Protein AF-A0A2N9PAD5-F1 (afdb_monomer)

Mean predicted aligned error: 13.07 Å

Solvent-accessible surface area (backbone atoms only — not comparable to full-atom values): 8330 Å² total; per-residue (Å²): 144,89,83,85,70,73,75,67,64,61,54,58,59,54,52,53,52,52,57,52,47,60,52,48,53,59,51,47,57,59,35,45,78,76,60,29,69,62,50,47,43,75,73,35,80,72,43,60,45,65,36,78,89,46,52,68,53,26,51,49,54,76,67,44,71,90,41,47,66,59,49,53,51,43,53,52,53,53,47,52,53,49,51,52,61,70,77,38,95,44,74,70,52,38,53,52,51,52,52,48,55,48,52,51,50,52,52,51,49,53,52,52,51,51,51,53,51,59,67,46,45,59,58,51,51,53,53,51,50,54,52,48,52,54,51,57,57,70,75,50,74,81,85,124

pLDDT: mean 77.92, std 17.52, range [32.19, 97.31]

Radius of gyration: 28.26 Å; Cα contacts (8 Å, |Δi|>4): 38; chains: 1; bounding box: 78×44×78 Å

Sequence (144 aa):
MAQNKESQHVDSTVLEQKKGQANLESSLEKLAKFGGFDLLETTIEGAQNLNPDRKARRKIFLTEKDKEKERESLKKTLKLWSDVLSEATSITDIVSNCEDKRKEAENLLKKNLSRAVEVTKELETNYRTIALFYKNRVDCPARN

Organism: NCBI:txid996

Secondary structure (DSSP, 8-state):
--SSSSHHHHHHHHHHHHHHHHHHHHHHHHHHTTTTHHHHHHHSTTGGGG-SS-HHHHHHHHH-STTHHHHHHHHHHHHHHHHHHHH-SSHHHHHHHHHHHHHHHHHHHHHHHHHHHHHHHHHHHHHHHHHHHHHHHHS-----

Structure (mmCIF, N/CA/C/O backbone):
data_AF-A0A2N9PAD5-F1
#
_entry.id   AF-A0A2N9PAD5-F1
#
loop_
_atom_site.group_PDB
_atom_site.id
_atom_site.type_symbol
_atom_site.label_atom_id
_atom_site.label_alt_id
_atom_site.label_comp_id
_atom_site.label_asym_id
_atom_site.label_entity_id
_atom_site.label_seq_id
_atom_site.pdbx_PDB_ins_code
_atom_site.Cartn_x
_atom_site.Cartn_y
_atom_site.Cartn_z
_atom_site.occupancy
_atom_site.B_iso_or_equiv
_atom_site.auth_seq_id
_atom_site.auth_comp_id
_atom_site.auth_asym_id
_atom_site.auth_atom_id
_atom_site.pdbx_PDB_model_num
ATOM 1 N N . MET A 1 1 ? -42.365 -29.008 -13.892 1.00 39.66 1 MET A N 1
ATOM 2 C CA . MET A 1 1 ? -41.472 -29.187 -12.722 1.00 39.66 1 MET A CA 1
ATOM 3 C C . MET A 1 1 ? -40.216 -28.311 -12.857 1.00 39.66 1 MET A C 1
ATOM 5 O O . MET A 1 1 ? -39.123 -28.841 -12.986 1.00 39.66 1 MET A O 1
ATOM 9 N N . ALA A 1 2 ? -40.341 -26.977 -12.862 1.00 43.91 2 ALA A N 1
ATOM 10 C CA . ALA A 1 2 ? -39.186 -26.086 -13.086 1.00 43.91 2 ALA A CA 1
ATOM 11 C C . ALA A 1 2 ? -39.270 -24.746 -12.324 1.00 43.91 2 ALA A C 1
ATOM 13 O O . ALA A 1 2 ? -38.805 -23.732 -12.821 1.00 43.91 2 ALA A O 1
ATOM 14 N N . GLN A 1 3 ? -39.878 -24.721 -11.132 1.00 40.38 3 GLN A N 1
ATOM 15 C CA . GLN A 1 3 ? -40.040 -23.482 -10.347 1.00 40.38 3 GLN A CA 1
ATOM 16 C C . GLN A 1 3 ? -39.558 -23.585 -8.889 1.00 40.38 3 GLN A C 1
ATOM 18 O O . GLN A 1 3 ? -39.871 -22.722 -8.085 1.00 40.38 3 GLN A O 1
ATOM 23 N N . ASN A 1 4 ? -38.774 -24.608 -8.523 1.00 41.78 4 ASN A N 1
ATOM 24 C CA . ASN A 1 4 ? -38.400 -24.847 -7.117 1.00 41.78 4 ASN A CA 1
ATOM 25 C C . ASN A 1 4 ? -36.882 -24.801 -6.837 1.00 41.78 4 ASN A C 1
ATOM 27 O O . ASN A 1 4 ? -36.412 -25.459 -5.914 1.00 41.78 4 ASN A O 1
ATOM 31 N N . LYS A 1 5 ? -36.095 -24.084 -7.658 1.00 41.53 5 LYS A N 1
ATOM 32 C CA . LYS A 1 5 ? -34.629 -23.956 -7.482 1.00 41.53 5 LYS A CA 1
ATOM 33 C C . LYS A 1 5 ? -34.131 -22.534 -7.180 1.00 41.53 5 LYS A C 1
ATOM 35 O O . LYS A 1 5 ? -33.066 -22.406 -6.590 1.00 41.53 5 LYS A O 1
ATOM 40 N N . GLU A 1 6 ? -34.882 -21.479 -7.501 1.00 35.81 6 GLU A N 1
ATOM 41 C CA . GLU A 1 6 ? -34.451 -20.088 -7.244 1.00 35.81 6 GLU A CA 1
ATOM 42 C C . GLU A 1 6 ? -34.706 -19.617 -5.803 1.00 35.81 6 GLU A C 1
ATOM 44 O O . GLU A 1 6 ? -33.974 -18.775 -5.288 1.00 35.81 6 GLU A O 1
ATOM 49 N N . SER A 1 7 ? -35.672 -20.208 -5.098 1.00 37.72 7 SER A N 1
ATOM 50 C CA . SER A 1 7 ? -36.042 -19.786 -3.738 1.00 37.72 7 SER A CA 1
ATOM 51 C C . SER A 1 7 ? -35.043 -20.204 -2.649 1.00 37.72 7 SER A C 1
ATOM 53 O O . SER A 1 7 ? -35.081 -19.651 -1.557 1.00 37.72 7 SER A O 1
ATOM 55 N N . GLN A 1 8 ? -34.127 -21.142 -2.921 1.00 37.53 8 GLN A N 1
ATOM 56 C CA . GLN A 1 8 ? -33.163 -21.638 -1.922 1.00 37.53 8 GLN A CA 1
ATOM 57 C C . GLN A 1 8 ? -31.835 -20.857 -1.886 1.00 37.53 8 GLN A C 1
ATOM 59 O O . GLN A 1 8 ? -31.115 -20.929 -0.894 1.00 37.53 8 GLN A O 1
ATOM 64 N N . HIS A 1 9 ? -31.504 -20.075 -2.922 1.00 32.19 9 HIS A N 1
ATOM 65 C CA . HIS A 1 9 ? -30.260 -19.286 -2.962 1.00 32.19 9 HIS A CA 1
ATOM 66 C C . HIS A 1 9 ? -30.403 -17.914 -2.269 1.00 32.19 9 HIS A C 1
ATOM 68 O O . HIS A 1 9 ? -29.429 -17.335 -1.784 1.00 32.19 9 HIS A O 1
ATOM 74 N N . VAL A 1 10 ? -31.616 -17.363 -2.206 1.00 42.22 10 VAL A N 1
ATOM 75 C CA . VAL A 1 10 ? -31.855 -16.039 -1.605 1.00 42.22 10 VAL A CA 1
ATOM 76 C C . VAL A 1 10 ? -31.868 -16.122 -0.073 1.00 42.22 10 VAL A C 1
ATOM 78 O O . VAL A 1 10 ? -31.408 -15.205 0.598 1.00 42.22 10 VAL A O 1
ATOM 81 N N . ASP A 1 11 ? -32.291 -17.253 0.493 1.00 35.88 11 ASP A N 1
ATOM 82 C CA . ASP A 1 11 ? -32.444 -17.413 1.944 1.00 35.88 11 ASP A CA 1
ATOM 83 C C . ASP A 1 11 ? -31.093 -17.600 2.671 1.00 35.88 11 ASP A C 1
ATOM 85 O O . ASP A 1 11 ? -30.858 -17.054 3.751 1.00 35.88 11 ASP A O 1
ATOM 89 N N . SER A 1 12 ? -30.129 -18.279 2.037 1.00 36.25 12 SER A N 1
ATOM 90 C CA . SER A 1 12 ? -28.783 -18.495 2.593 1.00 36.25 12 SER A CA 1
ATOM 91 C C . SER A 1 12 ? -27.944 -17.213 2.672 1.00 36.25 12 SER A C 1
ATOM 93 O O . SER A 1 12 ? -27.186 -17.027 3.625 1.00 36.25 12 SER A O 1
ATOM 95 N N . THR A 1 13 ? -28.118 -16.285 1.727 1.00 41.28 13 THR A N 1
ATOM 96 C CA . THR A 1 13 ? -27.409 -14.991 1.730 1.00 41.28 13 THR A CA 1
ATOM 97 C C . THR A 1 13 ? -27.944 -14.027 2.795 1.00 41.28 13 THR A C 1
ATOM 99 O O . THR A 1 13 ? -27.170 -13.269 3.381 1.00 41.28 13 THR A O 1
ATOM 102 N N . VAL A 1 14 ? -29.239 -14.092 3.119 1.00 49.03 14 VAL A N 1
ATOM 103 C CA . VAL A 1 14 ? -29.876 -13.268 4.164 1.00 49.03 14 VAL A CA 1
ATOM 104 C C . VAL A 1 14 ? -29.548 -13.782 5.576 1.00 49.03 14 VAL A C 1
ATOM 106 O O . VAL A 1 14 ? -29.363 -12.986 6.502 1.00 49.03 14 VAL A O 1
ATOM 109 N N . LEU A 1 15 ? -29.409 -15.100 5.751 1.00 40.00 15 LEU A N 1
ATOM 110 C CA . LEU A 1 15 ? -29.014 -15.722 7.023 1.00 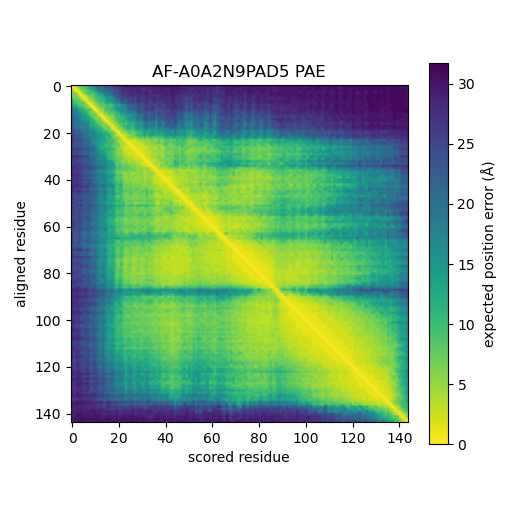40.00 15 LEU A CA 1
ATOM 111 C C . LEU A 1 15 ? -27.548 -15.426 7.403 1.00 40.00 15 LEU A C 1
ATOM 113 O O . LEU A 1 15 ? -27.266 -15.139 8.569 1.00 40.00 15 LEU A O 1
ATOM 117 N N . GLU A 1 16 ? -26.631 -15.409 6.429 1.00 46.03 16 GLU A N 1
ATOM 118 C CA . GLU A 1 16 ? -25.235 -14.968 6.615 1.00 46.03 16 GLU A CA 1
ATOM 119 C C . GLU A 1 16 ? -25.143 -13.471 6.962 1.00 46.03 16 GLU A C 1
ATOM 121 O O . GLU A 1 16 ? -24.398 -13.073 7.862 1.00 46.03 16 GLU A O 1
ATOM 126 N N . GLN A 1 17 ? -25.971 -12.627 6.334 1.00 49.06 17 GLN A N 1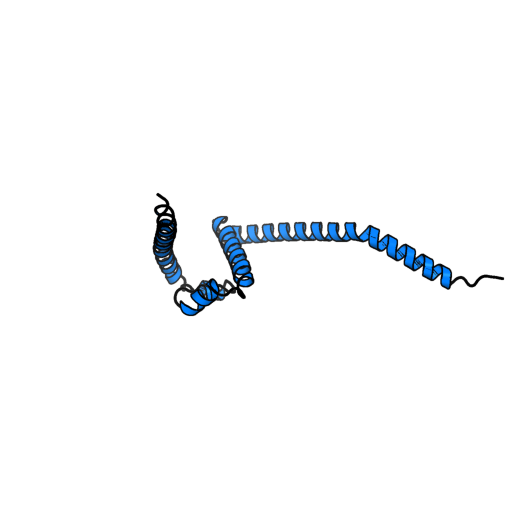
ATOM 127 C CA . GLN A 1 17 ? -26.033 -11.194 6.647 1.00 49.06 17 GLN A CA 1
ATOM 128 C C . GLN A 1 17 ? -26.493 -10.914 8.088 1.00 49.06 17 GLN A C 1
ATOM 130 O O . GLN A 1 17 ? -25.953 -10.008 8.727 1.00 49.06 17 GLN A O 1
ATOM 135 N N . LYS A 1 18 ? -27.431 -11.701 8.636 1.00 43.34 18 LYS A N 1
ATOM 136 C CA . LYS A 1 18 ? -27.895 -11.554 10.030 1.00 43.34 18 LYS A CA 1
ATOM 137 C C . LYS A 1 18 ? -26.875 -12.036 11.068 1.00 43.34 18 LYS A C 1
ATOM 139 O O . LYS A 1 18 ? -26.722 -11.387 12.101 1.00 43.34 18 LYS A O 1
ATOM 144 N N . LYS A 1 19 ? -26.138 -13.124 10.804 1.00 43.53 19 LYS A N 1
ATOM 145 C CA . LYS A 1 19 ? -25.038 -13.571 11.687 1.00 43.53 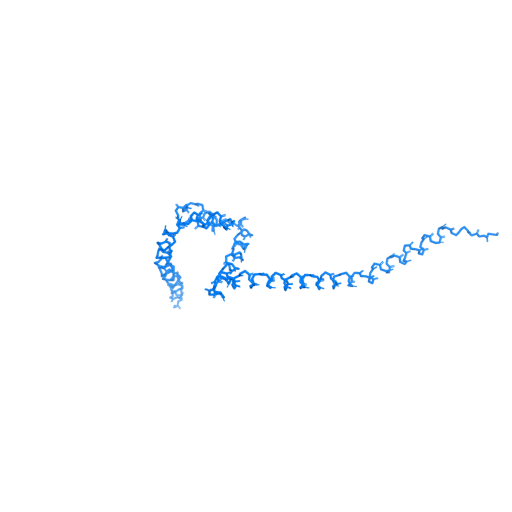19 LYS A CA 1
ATOM 146 C C . LYS A 1 19 ? -23.870 -12.582 11.696 1.00 43.53 19 LYS A C 1
ATOM 148 O O . LYS A 1 19 ? -23.307 -12.313 12.756 1.00 43.53 19 LYS A O 1
ATOM 153 N N . GLY A 1 20 ? -23.552 -11.996 10.540 1.00 52.94 20 GLY A N 1
ATOM 154 C CA . GLY A 1 20 ? -22.556 -10.931 10.427 1.00 52.94 20 GLY A CA 1
ATOM 155 C C . GLY A 1 20 ? -22.947 -9.654 11.180 1.00 52.94 20 GLY A C 1
ATOM 156 O O . GLY A 1 20 ? -22.089 -9.038 11.801 1.00 52.94 20 GLY A O 1
ATOM 157 N N . GLN A 1 21 ? -24.232 -9.279 11.183 1.00 54.69 21 GLN A N 1
ATOM 158 C CA . GLN A 1 21 ? -24.735 -8.086 11.882 1.00 54.69 21 GLN A CA 1
ATOM 159 C C . GLN A 1 21 ? -24.642 -8.185 13.411 1.00 54.69 21 GLN A C 1
ATOM 161 O O . GLN A 1 21 ? -24.150 -7.249 14.033 1.00 54.69 21 GLN A O 1
ATOM 166 N N . ALA A 1 22 ? -25.025 -9.319 14.008 1.00 55.75 22 ALA A N 1
ATOM 167 C CA . ALA A 1 22 ? -24.926 -9.511 15.460 1.00 55.75 22 ALA A CA 1
ATOM 168 C C . ALA A 1 22 ? -23.463 -9.512 15.954 1.00 55.75 22 ALA A C 1
ATOM 170 O O . ALA A 1 22 ? -23.146 -8.971 17.012 1.00 55.75 22 ALA A O 1
ATOM 171 N N . ASN A 1 23 ? -22.541 -10.072 15.160 1.00 66.44 23 ASN A N 1
ATOM 172 C CA . ASN A 1 23 ? -21.109 -10.016 15.461 1.00 66.44 23 ASN A CA 1
ATOM 173 C C . ASN A 1 23 ? -20.546 -8.592 15.278 1.00 66.44 23 ASN A C 1
ATOM 175 O O . ASN A 1 23 ? -19.729 -8.133 16.080 1.00 66.44 23 ASN A O 1
ATOM 179 N N . LEU A 1 24 ? -21.025 -7.866 14.263 1.00 70.75 24 LEU A N 1
ATOM 180 C CA . LEU A 1 24 ? -20.614 -6.491 13.995 1.00 70.75 24 LEU A CA 1
ATOM 181 C C . LEU A 1 24 ? -21.018 -5.549 15.132 1.00 70.75 24 LEU A C 1
ATOM 183 O O . LEU A 1 24 ? -20.171 -4.793 15.589 1.00 70.75 24 LEU A O 1
ATOM 187 N N . GLU A 1 25 ? -22.251 -5.629 15.635 1.00 73.44 25 GLU A N 1
ATOM 188 C CA . GLU A 1 25 ? -22.700 -4.830 16.787 1.00 73.44 25 GLU A CA 1
ATOM 189 C C . GLU A 1 25 ? -21.853 -5.116 18.033 1.00 73.44 25 GLU A C 1
ATOM 191 O O . GLU A 1 25 ? -21.317 -4.187 18.633 1.00 73.44 25 GLU A O 1
ATOM 196 N N . SER A 1 26 ? -21.588 -6.390 18.342 1.00 77.31 26 SER A N 1
ATOM 197 C CA . SER A 1 26 ? -20.719 -6.751 19.475 1.00 77.31 26 SER A CA 1
ATOM 198 C C . SER A 1 26 ? -19.268 -6.263 19.315 1.00 77.31 26 SER A C 1
ATOM 200 O O . SER A 1 26 ? -18.586 -5.944 20.290 1.00 77.31 26 SER A O 1
ATOM 202 N N . SER A 1 27 ? -18.776 -6.194 18.075 1.00 77.25 27 SER A N 1
ATOM 203 C CA . SER A 1 27 ? -17.436 -5.688 17.760 1.00 77.25 27 SER A CA 1
ATOM 204 C C . SER A 1 27 ? -17.385 -4.160 17.826 1.00 77.25 27 SER A C 1
ATOM 206 O O . SER A 1 27 ? -16.399 -3.600 18.304 1.00 77.25 27 SER A O 1
ATOM 208 N N . LEU A 1 28 ? -18.464 -3.484 17.421 1.00 75.94 28 LEU A N 1
ATOM 209 C CA . LEU A 1 28 ? -18.626 -2.035 17.542 1.00 75.94 28 LEU A CA 1
ATOM 210 C C . LEU A 1 28 ? -18.723 -1.600 19.009 1.00 75.94 28 LEU A C 1
ATOM 212 O O . LEU A 1 28 ? -18.101 -0.611 19.380 1.00 75.94 28 LEU A O 1
ATOM 216 N N . GLU A 1 29 ? -19.407 -2.361 19.865 1.00 78.88 29 GLU A N 1
ATOM 217 C CA . GLU A 1 29 ? -19.452 -2.103 21.312 1.00 78.88 29 GLU A CA 1
ATOM 218 C C . GLU A 1 29 ? -18.075 -2.228 21.977 1.00 78.88 29 GLU A C 1
ATOM 220 O O . GLU A 1 29 ? -17.713 -1.426 22.842 1.00 78.88 29 GLU A O 1
ATOM 225 N N . LYS A 1 30 ? -17.267 -3.213 21.563 1.00 79.94 30 LYS A N 1
ATOM 226 C CA . LYS A 1 30 ? -15.875 -3.334 22.027 1.00 79.94 30 LYS A CA 1
ATOM 227 C C . LYS A 1 30 ? -15.044 -2.133 21.590 1.00 79.94 30 LYS A C 1
ATOM 229 O O . LYS A 1 30 ? -14.265 -1.621 22.389 1.00 79.94 30 LYS A O 1
ATOM 234 N N . LEU A 1 31 ? -15.238 -1.671 20.356 1.00 76.00 31 LEU A N 1
ATOM 235 C CA . LEU A 1 31 ? -14.538 -0.512 19.810 1.00 76.00 31 LEU A CA 1
ATOM 236 C C . LEU A 1 31 ? -14.990 0.804 20.464 1.00 76.00 31 LEU A C 1
ATOM 238 O O . LEU A 1 31 ? -14.169 1.696 20.661 1.00 76.00 31 LEU A O 1
ATOM 242 N N . ALA A 1 32 ? -16.256 0.911 20.883 1.00 79.12 32 ALA A N 1
ATOM 243 C CA . ALA A 1 32 ? -16.800 2.081 21.577 1.00 79.12 32 ALA A CA 1
ATOM 244 C C . ALA A 1 32 ? -16.004 2.441 22.844 1.00 79.12 32 ALA A C 1
ATOM 246 O O . ALA A 1 32 ? -15.804 3.619 23.130 1.00 79.12 32 ALA A O 1
ATOM 247 N N . LYS A 1 33 ? -15.460 1.442 23.553 1.00 78.81 33 LYS A N 1
ATOM 248 C CA . LYS A 1 33 ? -14.607 1.652 24.739 1.00 78.81 33 LYS A CA 1
ATOM 249 C C . LYS A 1 33 ? -13.277 2.351 24.432 1.00 78.81 33 LYS A C 1
ATOM 251 O O . LYS A 1 33 ? -12.693 2.942 25.333 1.00 78.81 33 LYS A O 1
ATOM 256 N N . PHE A 1 34 ? -12.810 2.291 23.186 1.00 74.62 34 PHE A N 1
ATOM 257 C CA . PHE A 1 34 ? -11.537 2.858 22.730 1.00 74.62 34 PHE A CA 1
ATOM 258 C C . PHE A 1 34 ? -11.719 4.102 21.844 1.00 74.62 34 PHE A C 1
ATOM 260 O O . PHE A 1 34 ? -10.780 4.514 21.171 1.00 74.62 34 PHE A O 1
ATOM 267 N N . GLY A 1 35 ? -12.917 4.701 21.837 1.00 70.81 35 GLY A N 1
ATOM 268 C CA . GLY A 1 35 ? -13.235 5.879 21.017 1.00 70.81 35 GLY A CA 1
ATOM 269 C C . GLY A 1 35 ? -14.130 5.595 19.807 1.00 70.81 35 GLY A C 1
ATOM 270 O O . GLY A 1 35 ? -14.392 6.497 19.021 1.00 70.81 35 GLY A O 1
ATOM 271 N N . GLY A 1 36 ? -14.639 4.367 19.663 1.00 79.12 36 GLY A N 1
ATOM 272 C CA . GLY A 1 36 ? -15.629 4.019 18.646 1.00 79.12 36 GLY A CA 1
ATOM 273 C C . GLY A 1 36 ? -15.079 4.010 17.222 1.00 79.12 36 GLY A C 1
ATOM 274 O O . GLY A 1 36 ? -13.877 3.885 16.985 1.00 79.12 36 GLY A O 1
ATOM 275 N N . PHE A 1 37 ? -15.986 4.102 16.251 1.00 79.50 37 PHE A N 1
ATOM 276 C CA . PHE A 1 37 ? -15.625 4.048 14.835 1.00 79.50 37 PHE A CA 1
ATOM 277 C C . PHE A 1 37 ? -14.829 5.285 14.375 1.00 79.50 37 PHE A C 1
ATOM 279 O O . PHE A 1 37 ? -14.078 5.185 13.409 1.00 79.50 37 PHE A O 1
ATOM 286 N N . ASP A 1 38 ? -14.892 6.405 15.104 1.00 78.88 38 ASP A N 1
ATOM 287 C CA . ASP A 1 38 ? -14.119 7.628 14.824 1.00 78.88 38 ASP A CA 1
ATOM 288 C C . ASP A 1 38 ? -12.596 7.393 14.854 1.00 78.88 38 ASP A C 1
ATOM 290 O O . ASP A 1 38 ? -11.839 8.016 14.103 1.00 78.88 38 ASP A O 1
ATOM 294 N N . LEU A 1 39 ? -12.121 6.431 15.654 1.00 80.19 39 LEU A N 1
ATOM 295 C CA . LEU A 1 39 ? -10.716 6.016 15.632 1.00 80.19 39 LEU A CA 1
ATOM 296 C C . LEU A 1 39 ? -10.333 5.390 14.281 1.00 80.19 39 LEU A C 1
ATOM 298 O O . LEU A 1 39 ? -9.261 5.659 13.744 1.00 80.19 39 LEU A O 1
ATOM 302 N N . LEU A 1 40 ? -11.214 4.577 13.697 1.00 80.81 40 LEU A N 1
ATOM 303 C CA . LEU A 1 40 ? -10.990 3.987 12.375 1.00 80.81 40 LEU A CA 1
ATOM 304 C C . LEU A 1 40 ? -11.112 5.037 11.267 1.00 80.81 40 LEU A C 1
ATOM 306 O O . LEU A 1 40 ? -10.376 4.972 10.287 1.00 80.81 40 LEU A O 1
ATOM 310 N N . GLU A 1 41 ? -11.988 6.031 11.435 1.00 80.81 41 GLU A N 1
ATOM 311 C CA . GLU A 1 41 ? -12.143 7.140 10.486 1.00 80.81 41 GLU A CA 1
ATOM 312 C C . GLU A 1 41 ? -10.896 8.019 10.359 1.00 80.81 41 GLU A C 1
ATOM 314 O O . GLU A 1 41 ? -10.668 8.601 9.298 1.00 80.81 41 GLU A O 1
ATOM 319 N N . THR A 1 42 ? -10.115 8.137 11.433 1.00 80.12 42 THR A N 1
ATOM 320 C CA . THR A 1 42 ? -8.899 8.964 11.480 1.00 80.12 42 THR A CA 1
ATOM 321 C C . THR A 1 42 ? -7.639 8.188 11.110 1.00 80.12 42 THR A C 1
ATOM 323 O O . THR A 1 42 ? -6.696 8.771 10.579 1.00 80.12 42 THR A O 1
ATOM 326 N N . THR A 1 43 ? -7.614 6.879 11.364 1.00 79.69 43 THR A N 1
ATOM 327 C CA . THR A 1 43 ? -6.444 6.023 11.112 1.00 79.69 43 THR A CA 1
ATOM 328 C C . THR A 1 43 ? -6.448 5.380 9.729 1.00 79.69 43 THR A C 1
ATOM 330 O O . THR A 1 43 ? -5.379 5.136 9.168 1.00 79.69 43 THR A O 1
ATOM 333 N N . ILE A 1 44 ? -7.627 5.113 9.158 1.00 83.44 44 ILE A N 1
ATOM 334 C CA . ILE A 1 44 ? -7.772 4.436 7.868 1.00 83.44 44 ILE A CA 1
ATOM 335 C C . ILE A 1 44 ? -8.513 5.349 6.894 1.00 83.44 44 ILE A C 1
ATOM 337 O O . ILE A 1 44 ? -9.712 5.611 7.013 1.00 83.44 44 ILE A O 1
ATOM 341 N N . GLU A 1 45 ? -7.793 5.797 5.870 1.00 80.50 45 GLU A N 1
ATOM 342 C CA . GLU A 1 45 ? -8.356 6.604 4.794 1.00 80.50 45 GLU A CA 1
ATOM 343 C C . GLU A 1 45 ? -9.504 5.860 4.092 1.00 80.50 45 GLU A C 1
ATOM 345 O O . GLU A 1 45 ? -9.385 4.692 3.721 1.00 80.50 45 GLU A O 1
ATOM 350 N N . GLY A 1 46 ? -10.648 6.529 3.930 1.00 80.12 46 GLY A N 1
ATOM 351 C CA . GLY A 1 46 ? -11.836 5.954 3.294 1.00 80.12 46 GLY A CA 1
ATOM 352 C C . GLY A 1 46 ? -12.708 5.080 4.205 1.00 80.12 46 GLY A C 1
ATOM 353 O O . GLY A 1 46 ? -13.834 4.758 3.815 1.00 80.12 46 GLY A O 1
ATOM 354 N N . ALA A 1 47 ? -12.280 4.763 5.436 1.00 82.56 47 ALA A N 1
ATOM 355 C CA . ALA A 1 47 ? -13.101 4.007 6.391 1.00 82.56 47 ALA A CA 1
ATOM 356 C C . ALA A 1 47 ? -14.395 4.743 6.783 1.00 82.56 47 ALA A C 1
ATOM 358 O O . ALA A 1 47 ? -15.416 4.101 7.029 1.00 82.56 47 ALA A O 1
ATOM 359 N N . GLN A 1 48 ? -14.397 6.079 6.720 1.00 80.50 48 GLN A N 1
ATOM 360 C CA . GLN A 1 48 ? -15.577 6.940 6.911 1.00 80.50 48 GLN A CA 1
ATOM 361 C C . GLN A 1 48 ? -16.773 6.536 6.037 1.00 80.50 48 GLN A C 1
ATOM 363 O O . GLN A 1 48 ? -17.931 6.638 6.448 1.00 80.50 48 GLN A O 1
ATOM 368 N N . ASN A 1 49 ? -16.511 6.046 4.821 1.00 81.81 49 ASN A N 1
ATOM 369 C CA . ASN A 1 49 ? -17.560 5.623 3.896 1.00 81.81 49 ASN A CA 1
ATOM 370 C C . ASN A 1 49 ? -18.243 4.313 4.322 1.00 81.81 49 ASN A C 1
ATOM 372 O O . ASN A 1 49 ? -19.308 3.987 3.802 1.00 81.81 49 ASN A O 1
ATOM 376 N N . LEU A 1 50 ? -17.664 3.569 5.267 1.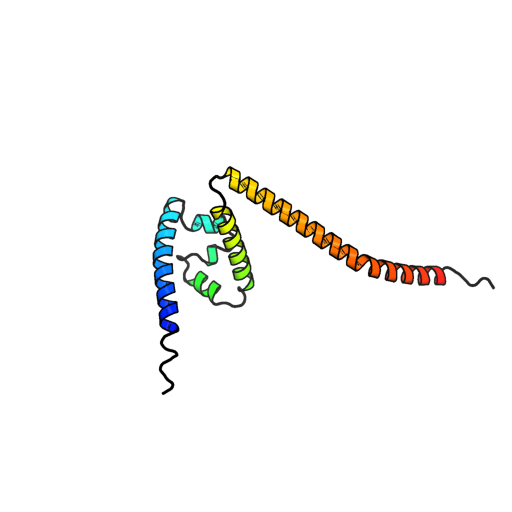00 80.38 50 LEU A N 1
ATOM 377 C CA . LEU A 1 50 ? -18.222 2.333 5.818 1.00 80.38 50 LEU A CA 1
ATOM 378 C C . LEU A 1 50 ? -18.905 2.522 7.177 1.00 80.38 50 LEU A C 1
ATOM 380 O O . LEU A 1 50 ? -19.470 1.552 7.686 1.00 80.38 50 LEU A O 1
ATOM 384 N N . ASN A 1 51 ? -18.910 3.738 7.734 1.00 81.25 51 ASN A N 1
ATOM 385 C CA . ASN A 1 51 ? -19.481 3.999 9.051 1.00 81.25 51 ASN A CA 1
ATOM 386 C C . ASN A 1 51 ? -20.978 3.588 9.111 1.00 81.25 51 ASN A C 1
ATOM 388 O O . ASN A 1 51 ? -21.781 4.066 8.293 1.00 81.25 51 ASN A O 1
ATOM 392 N N . PRO A 1 52 ? -21.380 2.708 10.055 1.00 75.56 52 PRO A N 1
ATOM 393 C CA . PRO A 1 52 ? -22.767 2.269 10.225 1.00 75.56 52 PRO A CA 1
ATOM 394 C C . PRO A 1 52 ? -23.738 3.391 10.627 1.00 75.56 52 PRO A C 1
ATOM 396 O O . PRO A 1 52 ? -24.915 3.314 10.258 1.00 75.56 52 PRO A O 1
ATOM 399 N N . ASP A 1 53 ? -23.265 4.449 11.290 1.00 78.75 53 ASP A N 1
ATOM 400 C CA . ASP A 1 53 ? -24.082 5.605 11.681 1.00 78.75 53 ASP A CA 1
ATOM 401 C C . ASP A 1 53 ? -24.476 6.447 10.462 1.00 78.75 53 ASP A C 1
ATOM 403 O O . ASP A 1 53 ? -25.584 6.982 10.367 1.00 78.75 53 ASP A O 1
ATOM 407 N N . ARG A 1 54 ? -23.612 6.486 9.439 1.00 81.50 54 ARG A N 1
ATOM 408 C CA . ARG A 1 54 ? -23.841 7.214 8.182 1.00 81.50 54 ARG A CA 1
ATOM 409 C C . ARG A 1 54 ? -24.418 6.301 7.094 1.00 81.50 54 ARG A C 1
ATOM 411 O O . ARG A 1 54 ? -23.865 6.176 5.998 1.00 81.50 54 ARG A O 1
ATOM 418 N N . LYS A 1 55 ? -25.590 5.711 7.361 1.00 80.69 55 LYS A N 1
ATOM 419 C CA . LYS A 1 55 ? -26.279 4.724 6.492 1.00 80.69 55 LYS A CA 1
ATOM 420 C C . LYS A 1 55 ? -26.411 5.152 5.022 1.00 80.69 55 LYS A C 1
ATOM 422 O O . LYS A 1 55 ? -26.240 4.323 4.129 1.00 80.69 55 LYS A O 1
ATOM 427 N N . ALA A 1 56 ? -26.680 6.433 4.758 1.00 80.38 56 ALA A N 1
ATOM 428 C CA . ALA A 1 56 ? -26.795 6.963 3.397 1.00 80.38 56 ALA A CA 1
ATOM 429 C C . ALA A 1 56 ? -25.457 6.920 2.637 1.00 80.38 56 ALA A C 1
ATOM 431 O O . ALA A 1 56 ? -25.405 6.403 1.523 1.00 80.38 56 ALA A O 1
ATOM 432 N N . ARG A 1 57 ? -24.361 7.382 3.257 1.00 79.69 57 ARG A N 1
ATOM 433 C CA . ARG A 1 57 ? -23.022 7.368 2.642 1.00 79.69 57 ARG A CA 1
ATOM 434 C C . ARG A 1 57 ? -22.545 5.947 2.383 1.00 79.69 57 ARG A C 1
ATOM 436 O O . ARG A 1 57 ? -22.082 5.662 1.285 1.00 79.69 57 ARG A O 1
ATOM 443 N N . ARG A 1 58 ? -22.763 5.043 3.341 1.00 84.44 58 ARG A N 1
ATOM 444 C CA . ARG A 1 58 ? -22.451 3.619 3.187 1.00 84.44 58 ARG A CA 1
ATOM 445 C C . ARG A 1 58 ? -23.220 2.976 2.036 1.00 84.44 58 ARG A C 1
ATOM 447 O O . ARG A 1 58 ? -22.631 2.259 1.233 1.00 84.44 58 ARG A O 1
ATOM 454 N N . LYS A 1 59 ? -24.525 3.244 1.915 1.00 82.56 59 LYS A N 1
ATOM 455 C CA . LYS A 1 59 ? -25.340 2.700 0.818 1.00 82.56 59 LYS A CA 1
ATOM 456 C C . LYS A 1 59 ? -24.873 3.223 -0.541 1.00 82.56 59 LYS A C 1
ATOM 458 O O . LYS A 1 59 ? -24.731 2.433 -1.469 1.00 82.56 59 LYS A O 1
ATOM 463 N N . ILE A 1 60 ? -24.587 4.519 -0.639 1.00 84.06 60 ILE A N 1
ATOM 464 C CA . ILE A 1 60 ? -24.052 5.147 -1.854 1.00 84.06 60 ILE A CA 1
ATOM 465 C C . ILE A 1 60 ? -22.694 4.526 -2.215 1.00 84.06 60 ILE A C 1
ATOM 467 O O . ILE A 1 60 ? -22.513 4.056 -3.333 1.00 84.06 60 ILE A O 1
ATOM 471 N N . PHE A 1 61 ? -21.781 4.406 -1.249 1.00 84.94 61 PHE A N 1
ATOM 472 C CA . PHE A 1 61 ? -20.451 3.824 -1.446 1.00 84.94 61 PHE A CA 1
ATOM 473 C C . PHE A 1 61 ? -20.482 2.362 -1.916 1.00 84.94 61 PHE A C 1
ATOM 475 O O . PHE A 1 61 ? -19.659 1.954 -2.734 1.00 84.94 61 PHE A O 1
ATOM 482 N N . LEU A 1 62 ? -21.441 1.571 -1.428 1.00 83.44 62 LEU A N 1
ATOM 483 C CA . LEU A 1 62 ? -21.605 0.168 -1.818 1.00 83.44 62 LEU A CA 1
ATOM 484 C C . LEU A 1 62 ? -22.341 -0.021 -3.153 1.00 83.44 62 LEU A C 1
ATOM 486 O O . LEU A 1 62 ? -22.177 -1.067 -3.773 1.00 83.44 62 LEU A O 1
ATOM 490 N N . THR A 1 63 ? -23.142 0.954 -3.591 1.00 85.94 63 THR A N 1
ATOM 491 C CA . THR A 1 63 ? -23.998 0.820 -4.786 1.00 85.94 63 THR A CA 1
ATOM 492 C C . THR A 1 63 ? -23.391 1.484 -6.025 1.00 85.94 63 THR A C 1
ATOM 494 O O . THR A 1 63 ? -23.581 0.997 -7.138 1.00 85.94 63 THR A O 1
ATOM 497 N N . GLU A 1 64 ? -22.657 2.587 -5.865 1.00 88.94 64 GLU A N 1
ATOM 498 C CA . GLU A 1 64 ? -22.093 3.337 -6.993 1.00 88.94 64 GLU A CA 1
ATOM 499 C C . GLU A 1 64 ? -20.922 2.606 -7.657 1.00 88.94 64 GLU A C 1
ATOM 501 O O . GLU A 1 64 ? -20.013 2.110 -6.990 1.00 88.94 64 GLU A O 1
ATOM 506 N N . LYS A 1 65 ? -20.905 2.575 -8.994 1.00 82.56 65 LYS A N 1
ATOM 507 C CA . LYS A 1 65 ? -19.826 1.941 -9.769 1.00 82.56 65 LYS A CA 1
ATOM 508 C C . LYS A 1 65 ? -18.544 2.771 -9.786 1.00 82.56 65 LYS A C 1
ATOM 510 O O . LYS A 1 65 ? -17.461 2.204 -9.716 1.00 82.56 65 LYS A O 1
ATOM 515 N N . ASP A 1 66 ? -18.657 4.094 -9.766 1.00 83.25 66 ASP A N 1
ATOM 516 C CA . ASP A 1 66 ? -17.498 4.995 -9.844 1.00 83.25 66 ASP A CA 1
ATOM 517 C C . ASP A 1 66 ? -16.544 4.846 -8.647 1.00 83.25 66 ASP A C 1
ATOM 519 O O . ASP A 1 66 ? -15.344 5.086 -8.759 1.00 83.25 66 ASP A O 1
ATOM 523 N N . LYS A 1 67 ? -17.058 4.347 -7.517 1.00 82.00 67 LYS A N 1
ATOM 524 C CA . LYS A 1 67 ? -16.293 4.100 -6.287 1.00 82.00 67 LYS A CA 1
ATOM 525 C C . LYS A 1 67 ? -15.708 2.693 -6.188 1.00 82.00 67 LYS A C 1
ATOM 527 O O . LYS A 1 67 ? -15.210 2.298 -5.139 1.00 82.00 67 LYS A O 1
ATOM 532 N N . GLU A 1 68 ? -15.748 1.906 -7.261 1.00 86.12 68 GLU A N 1
ATOM 533 C CA . GLU A 1 68 ? -15.219 0.539 -7.263 1.00 86.12 68 GLU A CA 1
ATOM 534 C C . GLU A 1 68 ? -13.717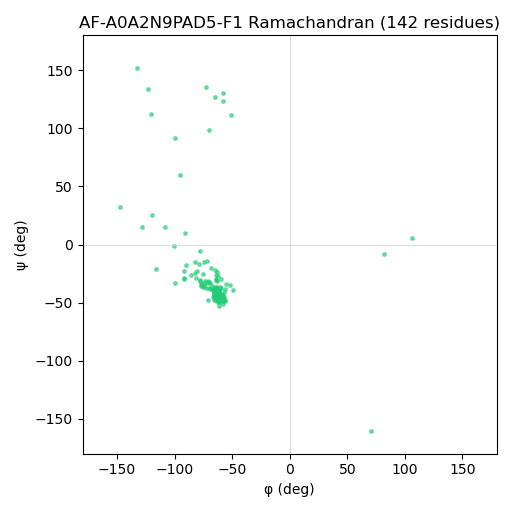 0.485 -6.974 1.00 86.12 68 GLU A C 1
ATOM 536 O O . GLU A 1 68 ? -13.289 -0.293 -6.123 1.00 86.12 68 GLU A O 1
ATOM 541 N N . LYS A 1 69 ? -12.930 1.378 -7.584 1.00 87.19 69 LYS A N 1
ATOM 542 C CA . LYS A 1 69 ? -11.485 1.470 -7.324 1.00 87.19 69 LYS A CA 1
ATOM 543 C C . LYS A 1 69 ? -11.181 1.831 -5.869 1.00 87.19 69 LYS A C 1
ATOM 545 O O . LYS A 1 69 ? -10.278 1.250 -5.275 1.00 87.19 69 LYS A O 1
ATOM 550 N N . GLU A 1 70 ? -11.959 2.745 -5.289 1.00 85.31 70 GLU A N 1
ATOM 551 C CA . GLU A 1 70 ? -11.842 3.130 -3.876 1.00 85.31 70 GLU A CA 1
ATOM 552 C C . GLU A 1 70 ? -12.244 1.986 -2.936 1.00 85.31 70 GLU A C 1
ATOM 554 O O . GLU A 1 70 ? -11.630 1.785 -1.892 1.00 85.31 70 GLU A O 1
ATOM 559 N N . ARG A 1 71 ? -13.248 1.182 -3.306 1.00 86.94 71 ARG A N 1
ATOM 560 C CA . ARG A 1 71 ? -13.601 -0.029 -2.551 1.00 86.94 71 ARG A CA 1
ATOM 561 C C . ARG A 1 71 ? -12.493 -1.069 -2.605 1.00 86.94 71 ARG A C 1
ATOM 563 O O . ARG A 1 71 ? -12.216 -1.711 -1.594 1.00 86.94 71 ARG A O 1
ATOM 570 N N . GLU A 1 72 ? -11.883 -1.270 -3.769 1.00 88.81 72 GLU A N 1
ATOM 571 C CA . GLU A 1 72 ? -10.782 -2.217 -3.922 1.00 88.81 72 GLU A CA 1
ATOM 572 C C . GLU A 1 72 ? -9.542 -1.790 -3.144 1.00 88.81 72 GLU A C 1
ATOM 574 O O . GLU A 1 72 ? -8.931 -2.634 -2.483 1.00 88.81 72 GLU A O 1
ATOM 579 N N . SER A 1 73 ? -9.178 -0.505 -3.199 1.00 87.06 73 SER A N 1
ATOM 580 C CA . SER A 1 73 ? -8.067 0.024 -2.411 1.00 87.06 73 SER A CA 1
ATOM 581 C C . SER A 1 73 ? -8.360 -0.138 -0.924 1.00 87.06 73 SER A C 1
ATOM 583 O O . SER A 1 73 ? -7.593 -0.818 -0.251 1.00 87.06 73 SER A O 1
ATOM 585 N N . LEU A 1 74 ? -9.517 0.330 -0.440 1.00 88.38 74 LEU A N 1
ATOM 586 C CA . LEU A 1 74 ? -9.915 0.214 0.964 1.00 88.38 74 LEU A CA 1
ATOM 587 C C . LEU A 1 74 ? -9.936 -1.243 1.441 1.00 88.38 74 LEU A C 1
ATOM 589 O O . LEU A 1 74 ? -9.464 -1.549 2.533 1.00 88.38 74 LEU A O 1
ATOM 593 N N . LYS A 1 75 ? -10.424 -2.173 0.613 1.00 89.62 75 LYS A N 1
ATOM 594 C CA . LYS A 1 75 ? -10.405 -3.609 0.920 1.00 89.62 75 LYS A CA 1
ATOM 595 C C . LYS A 1 75 ? -8.981 -4.146 1.058 1.00 89.62 75 LYS A C 1
ATOM 597 O O . LYS A 1 75 ? -8.743 -4.972 1.935 1.00 89.62 75 LYS A O 1
ATOM 602 N N . LYS A 1 76 ? -8.043 -3.721 0.206 1.00 90.00 76 LYS A N 1
ATOM 603 C CA . LYS A 1 76 ? -6.625 -4.103 0.319 1.00 90.00 76 LYS A CA 1
ATOM 604 C C . LYS A 1 76 ? -6.005 -3.522 1.586 1.00 90.00 76 LYS A C 1
ATOM 606 O O . LYS A 1 76 ? -5.330 -4.257 2.297 1.00 90.00 76 LYS A O 1
ATOM 611 N N . THR A 1 77 ? -6.289 -2.259 1.902 1.00 87.81 77 THR A N 1
ATOM 612 C CA . THR A 1 77 ? -5.802 -1.613 3.124 1.00 87.81 77 THR A CA 1
ATOM 613 C C . THR A 1 77 ? -6.319 -2.345 4.360 1.00 87.81 77 THR A C 1
ATOM 615 O O . THR A 1 77 ? -5.528 -2.744 5.202 1.00 87.81 77 THR A O 1
ATOM 618 N N . LEU A 1 78 ? -7.626 -2.617 4.445 1.00 87.81 78 LEU A N 1
ATOM 619 C CA . LEU A 1 78 ? -8.228 -3.337 5.575 1.00 87.81 78 LEU A CA 1
ATOM 620 C C . LEU A 1 78 ? -7.679 -4.758 5.737 1.00 87.81 78 LEU A C 1
ATO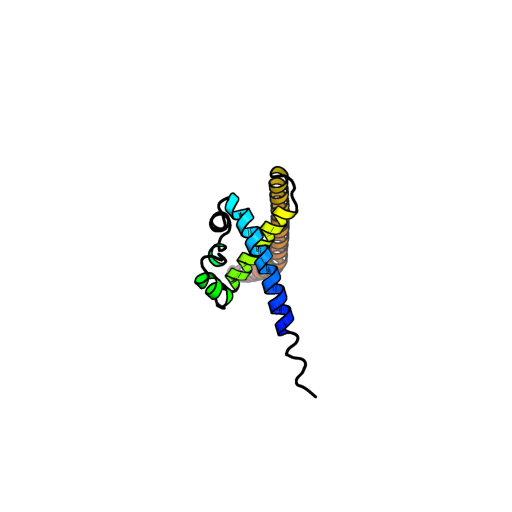M 622 O O . LEU A 1 78 ? -7.467 -5.200 6.862 1.00 87.81 78 LEU A O 1
ATOM 626 N N . LYS A 1 79 ? -7.421 -5.466 4.629 1.00 89.25 79 LYS A N 1
ATOM 627 C CA . LYS A 1 79 ? -6.748 -6.771 4.674 1.00 89.25 79 LYS A CA 1
ATOM 628 C C . LYS A 1 79 ? -5.342 -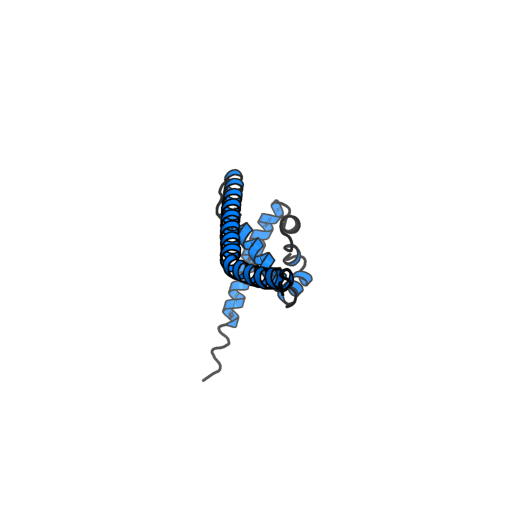6.654 5.247 1.00 89.25 79 LYS A C 1
ATOM 630 O O . LYS A 1 79 ? -5.023 -7.389 6.165 1.00 89.25 79 LYS A O 1
ATOM 635 N N . LEU A 1 80 ? -4.555 -5.686 4.779 1.00 87.44 80 LEU A N 1
ATOM 636 C CA . LEU A 1 80 ? -3.209 -5.453 5.298 1.00 87.44 80 LEU A CA 1
ATOM 637 C C . LEU A 1 80 ? -3.224 -5.170 6.808 1.00 87.44 80 LEU A C 1
ATOM 639 O O . LEU A 1 80 ? -2.445 -5.765 7.545 1.00 87.44 80 LEU A O 1
ATOM 643 N N . TRP A 1 81 ? -4.132 -4.307 7.275 1.00 86.94 81 TRP A N 1
ATOM 644 C CA . TRP A 1 81 ? -4.310 -4.036 8.705 1.00 86.94 81 TRP A CA 1
ATOM 645 C C . TRP A 1 81 ? -4.701 -5.297 9.483 1.00 86.94 81 TRP A C 1
ATOM 647 O O . TRP A 1 81 ? -4.142 -5.550 10.545 1.00 86.94 81 TRP A O 1
ATOM 657 N N . SER A 1 82 ? -5.622 -6.105 8.951 1.00 87.25 82 SER A N 1
ATOM 658 C CA . SER A 1 82 ? -6.013 -7.377 9.566 1.00 87.25 82 SER A CA 1
ATOM 659 C C . SER A 1 82 ? -4.837 -8.345 9.668 1.00 87.25 82 SER A C 1
ATOM 661 O O . SER A 1 82 ? -4.638 -8.934 10.725 1.00 87.25 82 SER A O 1
ATOM 663 N N . ASP A 1 83 ? -4.054 -8.493 8.601 1.00 86.94 83 ASP A N 1
ATOM 664 C CA . ASP A 1 83 ? -2.914 -9.407 8.557 1.00 86.94 83 ASP A CA 1
ATOM 665 C C . ASP A 1 83 ? -1.869 -8.990 9.603 1.00 86.94 83 ASP A C 1
ATOM 667 O O . ASP A 1 83 ? -1.487 -9.788 10.456 1.00 86.94 83 ASP A O 1
ATOM 671 N N . VAL A 1 84 ? -1.503 -7.702 9.628 1.00 85.50 84 VAL A N 1
ATOM 672 C CA . VAL A 1 84 ? -0.543 -7.137 10.593 1.00 85.50 84 VAL A CA 1
ATOM 673 C C . VAL A 1 84 ? -1.005 -7.313 12.043 1.00 85.50 84 VAL A C 1
ATOM 675 O O . VAL A 1 84 ? -0.200 -7.673 12.899 1.00 85.50 84 VAL A O 1
ATOM 678 N N . LEU A 1 85 ? -2.290 -7.081 12.326 1.00 84.00 85 LEU A N 1
ATOM 679 C CA . LEU A 1 85 ? -2.846 -7.212 13.677 1.00 84.00 85 LEU A CA 1
ATOM 680 C C . LEU A 1 85 ? -3.052 -8.673 14.103 1.00 84.00 85 LEU A C 1
ATOM 682 O O . LEU A 1 85 ? -3.062 -8.957 15.296 1.00 84.00 85 LEU A O 1
ATOM 686 N N . SER A 1 86 ? -3.231 -9.595 13.154 1.00 84.31 86 SER A N 1
ATOM 687 C CA . SER A 1 86 ? -3.423 -11.023 13.441 1.00 84.31 86 SER A CA 1
ATOM 688 C C . SER A 1 86 ? -2.117 -11.779 13.689 1.00 84.31 86 SER A C 1
ATOM 690 O O . SER A 1 86 ? -2.110 -12.763 14.425 1.00 84.31 86 SER A O 1
ATOM 692 N N . GLU A 1 87 ? -1.017 -11.325 13.090 1.00 77.25 87 GLU A N 1
ATOM 693 C CA . GLU A 1 87 ? 0.281 -12.003 13.150 1.00 77.25 87 GLU A CA 1
ATOM 694 C C . GLU A 1 87 ? 1.078 -11.690 14.424 1.00 77.25 87 GLU A C 1
ATOM 696 O O . GLU A 1 87 ? 2.042 -12.393 14.723 1.00 77.25 87 GLU A O 1
ATOM 701 N N . ALA A 1 88 ? 0.712 -10.652 15.179 1.00 69.31 88 ALA A N 1
ATOM 702 C CA . ALA A 1 88 ? 1.565 -10.125 16.236 1.00 69.31 88 ALA A CA 1
ATOM 703 C C . ALA A 1 88 ? 0.897 -10.107 17.615 1.00 69.31 88 ALA A C 1
ATOM 705 O O . ALA A 1 88 ? -0.224 -9.639 17.797 1.00 69.31 88 ALA A O 1
ATOM 706 N N . THR A 1 89 ? 1.645 -10.574 18.613 1.00 70.56 89 THR A N 1
ATOM 707 C CA . THR A 1 89 ? 1.251 -10.599 20.029 1.00 70.56 89 THR A CA 1
ATOM 708 C C . THR A 1 89 ? 1.683 -9.354 20.804 1.00 70.56 89 THR A C 1
ATOM 710 O O . THR A 1 89 ? 1.083 -9.041 21.830 1.00 70.56 89 THR A O 1
ATOM 713 N N . SER A 1 90 ? 2.706 -8.636 20.327 1.00 83.25 90 SER A N 1
ATOM 714 C CA . SER A 1 90 ? 3.255 -7.428 20.955 1.00 83.25 90 SER A CA 1
ATOM 715 C C . SER A 1 90 ? 3.447 -6.304 19.936 1.00 83.25 90 SER A C 1
ATOM 717 O O . SER A 1 90 ? 3.718 -6.543 18.760 1.00 83.25 90 SER A O 1
ATOM 719 N N . ILE A 1 91 ? 3.364 -5.055 20.403 1.00 82.38 91 ILE A N 1
ATOM 720 C CA . ILE A 1 91 ? 3.559 -3.844 19.589 1.00 82.38 91 ILE A CA 1
ATOM 721 C C . ILE A 1 91 ? 4.959 -3.821 18.957 1.00 82.38 91 ILE A C 1
ATOM 723 O O . ILE A 1 91 ? 5.115 -3.411 17.811 1.00 82.38 91 ILE A O 1
ATOM 727 N N . THR A 1 92 ? 5.978 -4.294 19.678 1.00 85.38 92 THR A N 1
ATOM 728 C CA . THR A 1 92 ? 7.356 -4.394 19.166 1.00 85.38 92 THR A CA 1
ATOM 729 C C . THR A 1 92 ? 7.451 -5.318 17.956 1.00 85.38 92 THR A C 1
ATOM 731 O O . THR A 1 92 ? 8.134 -5.002 16.982 1.00 85.38 92 THR A O 1
ATOM 734 N N . ASP A 1 93 ? 6.710 -6.422 17.994 1.00 84.81 93 ASP A N 1
ATOM 735 C CA . ASP A 1 93 ? 6.725 -7.444 16.951 1.00 84.81 93 ASP A CA 1
ATOM 736 C C . ASP A 1 93 ? 5.977 -6.940 15.711 1.00 84.81 93 ASP A C 1
ATOM 738 O O . ASP A 1 93 ? 6.427 -7.166 14.589 1.00 84.81 93 ASP A O 1
ATOM 742 N N . ILE A 1 94 ? 4.895 -6.169 15.908 1.00 84.31 94 ILE A N 1
ATOM 743 C CA . ILE A 1 94 ? 4.186 -5.462 14.827 1.00 84.31 94 ILE A CA 1
ATOM 744 C C . ILE A 1 94 ? 5.151 -4.557 14.062 1.00 84.31 94 ILE A C 1
ATOM 746 O O . ILE A 1 94 ? 5.175 -4.589 12.831 1.00 84.31 94 ILE A O 1
ATOM 750 N N . VAL A 1 95 ? 5.945 -3.754 14.777 1.00 87.94 95 VAL A N 1
ATOM 751 C CA . VAL A 1 95 ? 6.878 -2.808 14.151 1.00 87.94 95 VAL A CA 1
ATOM 752 C C . VAL A 1 95 ? 7.950 -3.557 13.361 1.00 87.94 95 VAL A C 1
ATOM 754 O O . VAL A 1 95 ? 8.155 -3.243 12.189 1.00 87.94 95 VAL A O 1
ATOM 757 N N . SER A 1 96 ? 8.569 -4.586 13.950 1.00 88.06 96 SER A N 1
ATOM 758 C CA . SER A 1 96 ? 9.586 -5.391 13.259 1.00 88.06 96 SER A CA 1
ATOM 759 C C . SER A 1 96 ? 9.027 -6.062 12.003 1.00 88.06 96 SER A C 1
ATOM 761 O O . SER A 1 96 ? 9.607 -5.945 10.927 1.00 88.06 96 SER A O 1
ATOM 763 N N . ASN A 1 97 ? 7.861 -6.705 12.104 1.00 86.88 97 ASN A N 1
ATOM 764 C CA . ASN A 1 97 ? 7.239 -7.399 10.978 1.00 86.88 97 ASN A CA 1
ATOM 765 C C . ASN A 1 97 ? 6.843 -6.426 9.850 1.00 86.88 97 ASN A C 1
ATOM 767 O O . ASN A 1 97 ? 7.029 -6.715 8.668 1.00 86.88 97 ASN A O 1
ATOM 771 N N . CYS A 1 98 ? 6.356 -5.228 10.193 1.00 88.06 98 CYS A N 1
ATOM 772 C CA . CYS A 1 98 ? 6.105 -4.177 9.206 1.00 88.06 98 CYS A CA 1
ATOM 773 C C . CYS A 1 98 ? 7.394 -3.729 8.501 1.00 88.06 98 CYS A C 1
ATOM 775 O O . CYS A 1 98 ? 7.395 -3.535 7.282 1.00 88.06 98 CYS A O 1
ATOM 777 N N . GLU A 1 99 ? 8.493 -3.565 9.240 1.00 91.12 99 GLU A N 1
ATOM 778 C CA . GLU A 1 99 ? 9.785 -3.206 8.655 1.00 91.12 99 GLU A CA 1
ATOM 779 C C . GLU A 1 99 ? 10.329 -4.290 7.724 1.00 91.12 99 GLU A C 1
ATOM 781 O O . GLU A 1 99 ? 10.875 -3.964 6.665 1.00 91.12 99 GLU A O 1
ATOM 786 N N . ASP A 1 100 ? 10.164 -5.558 8.088 1.00 91.62 100 ASP A N 1
ATOM 787 C CA . ASP A 1 100 ? 10.631 -6.688 7.292 1.00 91.62 100 ASP A CA 1
ATOM 788 C C . ASP A 1 100 ? 9.797 -6.848 6.018 1.00 91.62 100 ASP A C 1
ATOM 790 O O . ASP A 1 100 ? 10.363 -6.841 4.921 1.00 91.62 100 ASP A O 1
ATOM 794 N N . LYS A 1 101 ? 8.459 -6.811 6.115 1.00 90.69 101 LYS A N 1
ATOM 795 C CA . LYS A 1 101 ? 7.566 -6.774 4.940 1.00 90.69 101 LYS A CA 1
ATOM 796 C C . LYS A 1 101 ? 7.881 -5.591 4.021 1.00 90.69 101 LYS A C 1
ATOM 798 O O . LYS A 1 101 ? 7.866 -5.730 2.795 1.00 90.69 101 LYS A O 1
ATOM 803 N N . ARG A 1 102 ? 8.220 -4.423 4.585 1.00 91.44 102 ARG A N 1
ATOM 804 C CA . ARG A 1 102 ? 8.658 -3.252 3.807 1.00 91.44 102 ARG A CA 1
ATOM 805 C C . ARG A 1 102 ? 9.953 -3.540 3.045 1.00 91.44 102 ARG A C 1
ATOM 807 O O . ARG A 1 102 ? 10.013 -3.268 1.847 1.00 91.44 102 ARG A O 1
ATOM 814 N N . LYS A 1 103 ? 10.976 -4.085 3.713 1.00 95.25 103 LYS A N 1
ATOM 815 C CA . LYS A 1 103 ? 12.266 -4.430 3.085 1.00 95.25 103 LYS A CA 1
ATOM 816 C C . LYS A 1 103 ? 12.088 -5.475 1.983 1.00 95.25 103 LYS A C 1
ATOM 818 O O . LYS A 1 103 ? 12.692 -5.355 0.918 1.00 95.25 103 LYS A O 1
ATOM 823 N N . GLU A 1 104 ? 11.252 -6.483 2.208 1.00 94.62 104 GLU A N 1
ATOM 824 C CA . GLU A 1 104 ? 10.936 -7.507 1.210 1.00 94.62 104 GLU A CA 1
ATOM 825 C C . GLU A 1 104 ? 10.258 -6.913 -0.026 1.00 94.62 104 GLU A C 1
ATOM 827 O O . GLU A 1 104 ? 10.697 -7.168 -1.152 1.00 94.62 104 GLU A O 1
ATOM 832 N N . ALA A 1 105 ? 9.242 -6.067 0.172 1.00 93.38 105 ALA A N 1
ATOM 833 C CA . ALA A 1 105 ? 8.555 -5.376 -0.914 1.00 93.38 105 ALA A CA 1
ATOM 834 C C . ALA A 1 105 ? 9.504 -4.454 -1.700 1.00 93.38 105 ALA A C 1
ATOM 836 O O . ALA A 1 105 ? 9.475 -4.442 -2.932 1.00 93.38 105 ALA A O 1
ATOM 837 N N . GLU A 1 106 ? 10.390 -3.728 -1.012 1.00 94.88 106 GLU A N 1
ATOM 838 C CA . GLU A 1 106 ? 11.398 -2.868 -1.641 1.00 94.88 106 GLU A CA 1
ATOM 839 C C . GLU A 1 106 ? 12.388 -3.684 -2.484 1.00 94.88 106 GLU A C 1
ATOM 841 O O . GLU A 1 106 ? 12.673 -3.340 -3.634 1.00 94.88 106 GLU A O 1
ATOM 846 N N . ASN A 1 107 ? 12.880 -4.802 -1.950 1.00 96.44 107 ASN A N 1
ATOM 847 C CA . ASN A 1 107 ? 13.775 -5.700 -2.673 1.00 96.44 107 ASN A CA 1
ATOM 848 C C . ASN A 1 107 ? 13.098 -6.313 -3.903 1.00 96.44 107 ASN A C 1
ATOM 850 O O . ASN A 1 107 ? 13.717 -6.420 -4.965 1.00 96.44 107 ASN A O 1
ATOM 854 N N . LEU A 1 108 ? 11.827 -6.698 -3.788 1.00 96.62 108 LEU A N 1
ATOM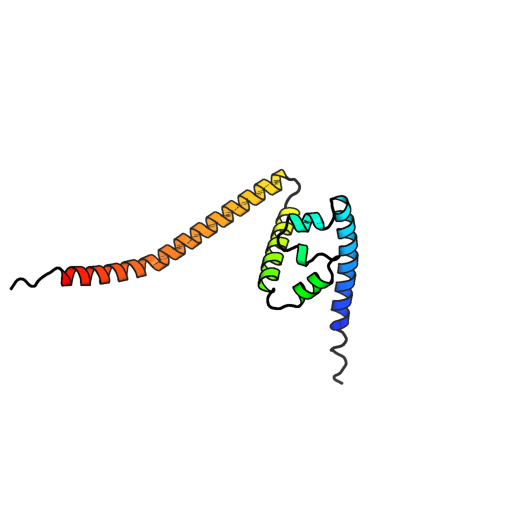 855 C CA . LEU A 1 108 ? 11.042 -7.223 -4.901 1.00 96.62 108 LEU A CA 1
ATOM 856 C C . LEU A 1 108 ? 10.827 -6.158 -5.985 1.00 96.62 108 LEU A C 1
ATOM 858 O O . LEU A 1 108 ? 11.013 -6.444 -7.169 1.00 96.62 108 LEU A O 1
ATOM 862 N N . LEU A 1 109 ? 10.518 -4.920 -5.592 1.00 96.06 109 LEU A N 1
ATOM 863 C CA . LEU A 1 109 ? 10.389 -3.797 -6.518 1.00 96.06 109 LEU A CA 1
ATOM 864 C C . LEU A 1 109 ? 11.708 -3.518 -7.249 1.00 96.06 109 LEU A C 1
ATOM 866 O O . LEU A 1 109 ? 11.710 -3.426 -8.475 1.00 96.06 109 LEU A O 1
ATOM 870 N N . LYS A 1 110 ? 12.837 -3.458 -6.531 1.00 96.75 110 LYS A N 1
ATOM 871 C CA . LYS A 1 110 ? 14.172 -3.272 -7.128 1.00 96.75 110 LYS A CA 1
ATOM 872 C C . LYS A 1 110 ? 14.503 -4.364 -8.145 1.00 96.75 110 LYS A C 1
ATOM 874 O O . LYS A 1 110 ? 14.969 -4.055 -9.238 1.00 96.75 110 LYS A O 1
ATOM 879 N N . LYS A 1 111 ? 14.210 -5.631 -7.829 1.00 97.31 111 LYS A N 1
ATOM 880 C CA . LYS A 1 111 ? 14.397 -6.760 -8.759 1.00 97.31 111 LYS A CA 1
ATOM 881 C C . LYS A 1 111 ? 13.540 -6.612 -10.017 1.00 97.31 111 LYS A C 1
ATOM 883 O O . LYS A 1 111 ? 14.035 -6.825 -11.121 1.00 97.31 111 LYS A O 1
ATOM 888 N N . ASN A 1 112 ? 12.275 -6.224 -9.864 1.00 96.94 112 ASN A N 1
ATOM 889 C CA . ASN A 1 112 ? 11.376 -6.020 -10.999 1.00 96.94 112 ASN A CA 1
ATOM 890 C C . ASN A 1 112 ? 11.810 -4.839 -11.878 1.00 96.94 112 ASN A C 1
ATOM 892 O O . ASN A 1 112 ? 11.752 -4.947 -13.100 1.00 96.94 112 ASN A O 1
ATOM 896 N N . LEU A 1 113 ? 12.297 -3.750 -11.275 1.00 95.75 113 LEU A N 1
ATOM 897 C CA . LEU A 1 113 ? 12.860 -2.613 -12.004 1.00 95.75 113 LEU A CA 1
ATOM 898 C C . LEU A 1 113 ? 14.144 -2.993 -12.752 1.00 95.75 113 LEU A C 1
ATOM 900 O O . LEU A 1 113 ? 14.258 -2.667 -13.930 1.00 95.75 113 LEU A O 1
ATOM 904 N N . SER A 1 114 ? 15.066 -3.733 -12.120 1.00 95.62 114 SER A N 1
ATOM 905 C CA . SER A 1 114 ? 16.273 -4.247 -12.794 1.00 95.62 114 SER A CA 1
ATOM 906 C C . SER A 1 114 ? 15.900 -5.081 -14.014 1.00 95.62 114 SER A C 1
ATOM 908 O O . SER A 1 114 ? 16.390 -4.830 -15.110 1.00 95.62 114 SER A O 1
ATOM 910 N N . ARG A 1 115 ? 14.949 -6.010 -13.848 1.00 95.81 115 ARG A N 1
ATOM 911 C CA . ARG A 1 115 ? 14.455 -6.848 -14.943 1.00 95.81 115 ARG A CA 1
ATOM 912 C C . ARG A 1 115 ? 13.847 -6.015 -16.072 1.00 95.81 115 ARG A C 1
ATOM 914 O O . ARG A 1 115 ? 14.109 -6.296 -17.235 1.00 95.81 115 ARG A O 1
ATOM 921 N N . ALA A 1 116 ? 13.042 -5.001 -15.752 1.00 95.38 116 ALA A N 1
ATOM 922 C CA . ALA A 1 116 ? 12.453 -4.127 -16.763 1.00 95.38 116 ALA A CA 1
ATOM 923 C C . ALA A 1 116 ? 13.535 -3.385 -17.568 1.00 95.38 116 ALA A C 1
ATOM 925 O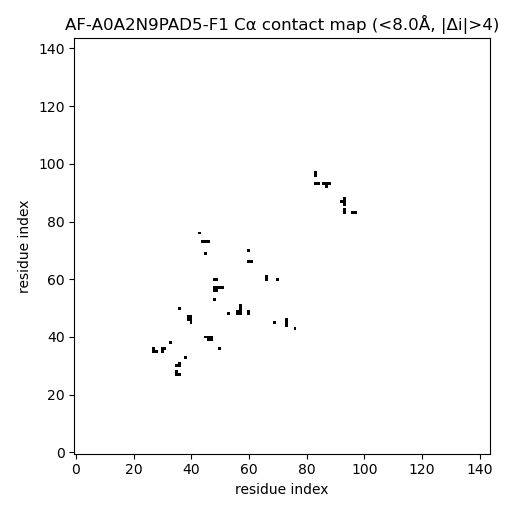 O . ALA A 1 116 ? 13.481 -3.377 -18.796 1.00 95.38 116 ALA A O 1
ATOM 926 N N . VAL A 1 117 ? 14.549 -2.834 -16.890 1.00 94.88 117 VAL A N 1
ATOM 927 C CA . VAL A 1 117 ? 15.681 -2.150 -17.536 1.00 94.88 117 VAL A CA 1
ATOM 928 C C . VAL A 1 117 ? 16.486 -3.113 -18.408 1.00 94.88 117 VAL A C 1
ATOM 930 O O . VAL A 1 117 ? 16.776 -2.790 -19.559 1.00 94.88 117 VAL A O 1
ATOM 933 N N . GLU A 1 118 ? 16.802 -4.306 -17.902 1.00 94.62 118 GLU A N 1
ATOM 934 C CA . GLU A 1 118 ? 17.526 -5.348 -18.641 1.00 94.62 118 GLU A CA 1
ATOM 935 C C . GLU A 1 118 ? 16.815 -5.734 -19.941 1.00 94.62 118 GLU A C 1
ATOM 937 O O . GLU A 1 118 ? 17.455 -5.774 -20.990 1.00 94.62 118 GLU A O 1
ATOM 942 N N . VAL A 1 119 ? 15.494 -5.934 -19.898 1.00 94.62 119 VAL A N 1
ATOM 943 C CA . VAL A 1 119 ? 14.690 -6.251 -21.091 1.00 94.62 119 VAL A CA 1
ATOM 944 C C . VAL A 1 119 ? 14.719 -5.105 -22.108 1.00 94.62 119 VAL A C 1
ATOM 946 O O . VAL A 1 119 ? 14.801 -5.346 -23.310 1.00 94.62 119 VAL A O 1
ATOM 949 N N . THR A 1 120 ? 14.698 -3.847 -21.659 1.00 94.06 120 THR A N 1
ATOM 950 C CA . THR A 1 120 ? 14.745 -2.686 -22.569 1.00 94.06 120 THR A CA 1
ATOM 951 C C . THR A 1 120 ? 16.144 -2.360 -23.103 1.00 94.06 120 THR A C 1
ATOM 953 O O . THR A 1 120 ? 16.265 -1.654 -24.104 1.00 94.06 120 THR A O 1
ATOM 956 N N . LYS A 1 121 ? 17.203 -2.885 -22.477 1.00 95.44 121 LYS A N 1
ATOM 957 C CA . LYS A 1 121 ? 18.602 -2.543 -22.778 1.00 95.44 121 LYS A CA 1
ATOM 958 C C . LYS A 1 121 ? 19.034 -2.954 -24.183 1.00 95.44 121 LYS A C 1
ATOM 960 O O . LYS A 1 121 ? 19.758 -2.213 -24.849 1.00 95.44 121 LYS A O 1
ATOM 965 N N . GLU A 1 122 ? 18.615 -4.132 -24.636 1.00 92.88 122 GLU A N 1
ATOM 966 C CA . GLU A 1 122 ? 18.937 -4.612 -25.983 1.00 92.88 122 GLU A CA 1
ATOM 967 C C . GLU A 1 122 ? 18.303 -3.705 -27.043 1.00 92.88 122 GLU A C 1
ATOM 969 O O . GLU A 1 122 ? 18.984 -3.219 -27.948 1.00 92.88 122 GLU A O 1
ATOM 974 N N . LEU A 1 123 ? 17.014 -3.398 -26.870 1.00 94.25 123 LEU A N 1
ATOM 975 C CA . LEU A 1 123 ? 16.274 -2.508 -27.756 1.00 94.25 123 LEU A CA 1
ATOM 976 C C . LEU A 1 123 ? 16.922 -1.118 -27.809 1.00 94.25 123 LEU A C 1
ATOM 978 O O . LEU A 1 123 ? 17.178 -0.593 -28.891 1.00 94.25 123 LEU A O 1
ATOM 982 N N . GLU A 1 124 ? 17.247 -0.546 -26.649 1.00 94.31 124 GLU A N 1
ATOM 983 C CA . GLU A 1 124 ? 17.940 0.738 -26.547 1.00 94.31 124 GLU A CA 1
ATOM 984 C C . GLU A 1 124 ? 19.288 0.722 -27.282 1.00 94.31 124 GLU A C 1
ATOM 986 O O . GLU A 1 124 ? 19.598 1.649 -28.032 1.00 94.31 124 GLU A O 1
ATOM 991 N N . THR A 1 125 ? 20.085 -0.332 -27.097 1.00 94.50 125 THR A N 1
ATOM 992 C CA . THR A 1 125 ? 21.406 -0.465 -27.725 1.00 94.50 125 THR A CA 1
ATOM 993 C C . THR A 1 125 ? 21.286 -0.520 -29.246 1.00 94.50 125 THR A C 1
ATOM 995 O O . THR A 1 125 ? 22.034 0.162 -29.951 1.00 94.50 125 THR A O 1
ATOM 998 N N . ASN A 1 126 ? 20.303 -1.258 -29.759 1.00 94.94 126 ASN A N 1
ATOM 999 C CA . ASN A 1 126 ? 20.035 -1.354 -31.191 1.00 94.94 126 ASN A CA 1
ATOM 1000 C C . ASN A 1 126 ? 19.629 0.008 -31.780 1.00 94.94 126 ASN A C 1
ATOM 1002 O O . ASN A 1 126 ? 20.217 0.447 -32.771 1.00 94.94 126 ASN A O 1
ATOM 1006 N N . TYR A 1 127 ? 18.706 0.735 -31.140 1.00 95.38 127 TYR A N 1
ATOM 1007 C CA . TYR A 1 127 ? 18.310 2.077 -31.592 1.00 95.38 127 TYR A CA 1
ATOM 1008 C C . TYR A 1 127 ? 19.444 3.102 -31.486 1.00 95.38 127 TYR A C 1
ATOM 1010 O O . TYR A 1 127 ? 19.631 3.897 -32.409 1.00 95.38 127 TYR A O 1
ATOM 1018 N N . ARG A 1 128 ? 20.246 3.070 -30.413 1.00 94.12 128 ARG A N 1
ATOM 1019 C CA . ARG A 1 128 ? 21.440 3.922 -30.281 1.00 94.12 128 ARG A CA 1
ATOM 1020 C C . ARG A 1 128 ? 22.454 3.640 -31.385 1.00 94.12 128 ARG A C 1
ATOM 1022 O O . ARG A 1 128 ? 23.026 4.577 -31.933 1.00 94.12 128 ARG A O 1
ATOM 1029 N N . THR A 1 129 ? 22.645 2.374 -31.743 1.00 94.50 129 THR A N 1
ATOM 1030 C CA . THR A 1 129 ? 23.571 1.970 -32.809 1.00 94.50 129 THR A CA 1
ATOM 1031 C C . THR A 1 129 ? 23.106 2.493 -34.169 1.00 94.50 129 THR A C 1
ATOM 1033 O O . THR A 1 129 ? 23.902 3.073 -34.905 1.00 94.50 129 THR A O 1
ATOM 1036 N N . ILE A 1 130 ? 21.810 2.376 -34.480 1.00 93.12 130 ILE A N 1
ATOM 1037 C CA . ILE A 1 130 ? 21.222 2.933 -35.709 1.00 93.12 130 ILE A CA 1
ATOM 1038 C C . ILE A 1 130 ? 21.356 4.463 -35.731 1.00 93.12 130 ILE A C 1
ATOM 1040 O O . ILE A 1 130 ? 21.776 5.033 -36.739 1.00 93.12 130 ILE A O 1
ATOM 1044 N N . ALA A 1 131 ? 21.055 5.139 -34.620 1.00 92.31 131 ALA A N 1
ATOM 1045 C CA . ALA A 1 131 ? 21.192 6.590 -34.514 1.00 92.31 131 ALA A CA 1
ATOM 1046 C C . ALA A 1 131 ? 22.645 7.054 -34.730 1.00 92.31 131 ALA A C 1
ATOM 1048 O O . ALA A 1 131 ? 22.885 8.013 -35.465 1.00 92.31 131 ALA A O 1
ATOM 1049 N N . LEU A 1 132 ? 23.619 6.347 -34.144 1.00 90.69 132 LEU A N 1
ATOM 1050 C CA . LEU A 1 132 ? 25.045 6.612 -34.346 1.00 90.69 132 LEU A CA 1
ATOM 1051 C C . LEU A 1 132 ? 25.478 6.354 -35.792 1.00 90.69 132 LEU A C 1
ATOM 1053 O O . LEU A 1 132 ? 26.240 7.148 -36.333 1.00 90.69 132 LEU A O 1
ATOM 1057 N N . PHE A 1 133 ? 24.973 5.302 -36.444 1.00 89.75 133 PHE A N 1
ATOM 1058 C CA . PHE A 1 133 ? 25.258 5.040 -37.857 1.00 89.75 133 PHE A CA 1
ATOM 1059 C C . PHE A 1 133 ? 24.833 6.212 -38.749 1.00 89.75 133 PHE A C 1
ATOM 1061 O O . PHE A 1 133 ? 25.633 6.687 -39.553 1.00 89.75 133 PHE A O 1
ATOM 1068 N N . TYR A 1 134 ? 23.605 6.717 -38.590 1.00 88.88 134 TYR A N 1
ATOM 1069 C CA . TYR A 1 134 ? 23.130 7.853 -39.384 1.00 88.88 134 TYR A CA 1
ATOM 1070 C C . TYR A 1 134 ? 23.891 9.139 -39.076 1.00 88.88 134 TYR A C 1
ATOM 1072 O O . TYR A 1 134 ? 24.274 9.843 -40.007 1.00 88.88 134 TYR A O 1
ATOM 1080 N N . LYS A 1 135 ? 24.173 9.415 -37.800 1.00 89.19 135 LYS A N 1
ATOM 1081 C CA . LYS A 1 135 ? 24.985 10.571 -37.409 1.00 89.19 135 LYS A CA 1
ATOM 1082 C C . LYS A 1 135 ? 26.374 10.522 -38.054 1.00 89.19 135 LYS A C 1
ATOM 1084 O O . LYS A 1 135 ? 26.765 11.451 -38.751 1.00 89.19 135 LYS A O 1
ATOM 1089 N N . ASN A 1 136 ? 27.065 9.392 -37.919 1.00 85.25 136 ASN A N 1
ATOM 1090 C CA . ASN A 1 136 ? 28.404 9.201 -38.472 1.00 85.25 136 ASN A CA 1
ATOM 1091 C C . ASN A 1 136 ? 28.426 9.255 -40.009 1.00 85.25 136 ASN A C 1
ATOM 1093 O O . ASN A 1 136 ? 29.436 9.636 -40.595 1.00 85.25 136 ASN A O 1
ATOM 1097 N N . ARG A 1 137 ? 27.329 8.869 -40.677 1.00 76.69 137 ARG A N 1
ATOM 1098 C CA . ARG A 1 137 ? 27.222 8.919 -42.142 1.00 76.69 137 ARG A CA 1
ATOM 1099 C C . ARG A 1 137 ? 26.948 10.328 -42.673 1.00 76.69 137 ARG A C 1
ATOM 1101 O O . ARG A 1 137 ? 27.394 10.638 -43.769 1.00 76.69 137 ARG A O 1
ATOM 1108 N N . VAL A 1 138 ? 26.230 11.161 -41.920 1.00 68.81 138 VAL A N 1
ATOM 1109 C CA . VAL A 1 138 ? 25.979 12.572 -42.269 1.00 68.81 138 VAL A CA 1
ATOM 1110 C C . VAL A 1 138 ? 27.221 13.433 -42.014 1.00 68.81 138 VAL A C 1
ATOM 1112 O O . VAL A 1 138 ? 27.526 14.308 -42.819 1.00 68.81 138 VAL A O 1
ATOM 1115 N N . ASP A 1 139 ? 27.979 13.136 -40.956 1.00 61.97 139 ASP A N 1
ATOM 1116 C CA . ASP A 1 139 ? 29.199 13.870 -40.587 1.00 61.97 139 ASP A CA 1
ATOM 1117 C C . ASP A 1 139 ? 30.436 13.497 -41.441 1.00 61.97 139 ASP A C 1
ATOM 1119 O O . ASP A 1 139 ? 31.488 14.123 -41.310 1.00 61.97 139 ASP A O 1
ATOM 1123 N N . CYS A 1 140 ? 30.338 12.499 -42.332 1.00 54.44 140 CYS A N 1
ATOM 1124 C CA . CYS A 1 140 ? 31.389 12.147 -43.291 1.00 54.44 140 CYS A CA 1
ATOM 1125 C C . CYS A 1 140 ? 31.064 12.733 -44.679 1.00 54.44 140 CYS A C 1
ATOM 1127 O O . CYS A 1 140 ? 30.383 12.076 -45.473 1.00 54.44 140 CYS A O 1
ATOM 1129 N N . PRO A 1 141 ? 31.530 13.952 -45.018 1.00 58.94 141 PRO A N 1
ATOM 1130 C CA . PRO A 1 141 ? 31.455 14.429 -46.389 1.00 58.94 141 PRO A CA 1
ATOM 1131 C C . PRO A 1 141 ? 32.342 13.527 -47.252 1.00 58.94 141 PRO A C 1
ATOM 1133 O O . PRO A 1 141 ? 33.511 13.303 -46.928 1.00 58.94 141 PRO A O 1
ATOM 1136 N N . ALA A 1 142 ? 31.779 12.987 -48.335 1.00 62.28 142 ALA A N 1
ATOM 1137 C CA . ALA A 1 142 ? 32.533 12.231 -49.327 1.00 62.28 142 ALA A CA 1
ATOM 1138 C C . ALA A 1 142 ? 33.758 13.054 -49.757 1.00 62.28 142 ALA A C 1
ATOM 1140 O O . ALA A 1 142 ? 33.624 14.120 -50.358 1.00 62.28 142 ALA A O 1
ATOM 1141 N N . ARG A 1 143 ? 34.956 12.583 -49.391 1.00 56.06 143 ARG A N 1
ATOM 1142 C CA . ARG A 1 143 ? 36.208 13.093 -49.947 1.00 56.06 143 ARG A CA 1
ATOM 1143 C C . ARG A 1 143 ? 36.259 12.622 -51.401 1.00 56.06 143 ARG A C 1
ATOM 1145 O O . ARG A 1 143 ? 36.545 11.451 -51.641 1.00 56.06 143 ARG A O 1
ATOM 1152 N N . ASN A 1 144 ? 35.883 13.523 -52.310 1.00 44.88 144 ASN A N 1
ATOM 1153 C CA . ASN A 1 144 ? 36.162 13.424 -53.743 1.00 44.88 144 ASN A CA 1
ATOM 1154 C C . ASN A 1 144 ? 37.656 13.620 -54.006 1.00 44.88 144 ASN A C 1
ATOM 1156 O O . ASN A 1 144 ? 38.271 14.428 -53.270 1.00 44.88 144 ASN A O 1
#

InterPro domains:
  IPR035576 Type VI secretion system TssC [PF17541] (25-137)

Foldseek 3Di:
DPDPDPVVVVVVVVVVVVVVVVVVVVVQVVVVVVVGCVVVPVVQPPSVQCDPVCVVSVVCCVPDPVNPVVVVVSVVVVVVVVVLVVVDPDPVVSVVVVVVVVVVVVVVVVVVVVVVCVVCVVVVVVVVVVVVVVVVVVVDDPPD